Protein AF-A0A1K2IMF0-F1 (afdb_monomer_lite)

pLDDT: mean 84.45, std 15.01, range [40.09, 97.19]

Organism: NCBI:txid1612149

Radius of gyration: 18.89 Å; chains: 1; bounding box: 38×30×59 Å

Sequence (96 aa):
MIRNLRIIILFLPVILGGFIYIIFRPESLIMFRWFKYLSISNEINIIQNLRNIYSFPPWLVYSLPDGLWIFSYTTLSLEIWRYSISRNFIRIFPTF

Structure (mmCIF, N/CA/C/O backbone):
data_AF-A0A1K2IMF0-F1
#
_entry.id   AF-A0A1K2IMF0-F1
#
loop_
_atom_site.group_PDB
_atom_site.id
_atom_site.type_symbol
_atom_site.label_atom_id
_atom_site.label_alt_id
_atom_site.label_comp_id
_atom_site.label_asym_id
_atom_site.label_entity_id
_atom_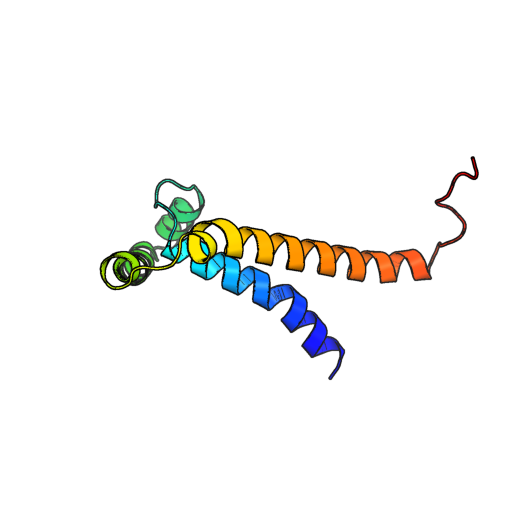site.label_seq_id
_atom_site.pdbx_PDB_ins_code
_atom_site.Cartn_x
_atom_site.Cartn_y
_atom_site.Cartn_z
_atom_site.occupancy
_atom_site.B_iso_or_equiv
_atom_site.auth_seq_id
_atom_site.auth_comp_id
_atom_site.auth_asym_id
_atom_site.auth_atom_id
_atom_site.pdbx_PDB_model_num
ATOM 1 N N . MET A 1 1 ? 25.203 -6.912 -7.761 1.00 63.25 1 MET A N 1
ATOM 2 C CA . MET A 1 1 ? 24.611 -5.626 -7.322 1.00 63.25 1 MET A CA 1
ATOM 3 C C . MET A 1 1 ? 23.250 -5.343 -7.971 1.00 63.25 1 MET A C 1
ATOM 5 O O . MET A 1 1 ? 22.270 -5.236 -7.249 1.00 63.25 1 MET A O 1
ATOM 9 N N . ILE A 1 2 ? 23.146 -5.317 -9.309 1.00 76.94 2 ILE A N 1
ATOM 10 C CA . ILE A 1 2 ? 21.913 -4.948 -10.048 1.00 76.94 2 ILE A CA 1
ATOM 11 C C . ILE A 1 2 ? 20.697 -5.841 -9.723 1.00 76.94 2 ILE A C 1
ATOM 13 O O . ILE A 1 2 ? 19.582 -5.344 -9.606 1.00 76.94 2 ILE A O 1
ATOM 17 N N . ARG A 1 3 ? 20.891 -7.155 -9.532 1.00 76.94 3 ARG A N 1
ATOM 18 C CA . ARG A 1 3 ? 19.803 -8.086 -9.172 1.00 76.94 3 ARG A CA 1
ATOM 19 C C . ARG A 1 3 ? 19.138 -7.734 -7.836 1.00 76.94 3 ARG A C 1
ATOM 21 O O . ARG A 1 3 ? 17.919 -7.756 -7.742 1.00 76.94 3 ARG A O 1
ATOM 28 N N . ASN A 1 4 ? 19.933 -7.386 -6.826 1.00 79.56 4 ASN A N 1
ATOM 29 C CA . ASN A 1 4 ? 19.427 -7.085 -5.486 1.00 79.56 4 ASN A CA 1
ATOM 30 C C . ASN A 1 4 ? 18.631 -5.771 -5.497 1.00 79.56 4 ASN A C 1
ATOM 32 O O . ASN A 1 4 ? 17.574 -5.690 -4.883 1.00 79.56 4 ASN A O 1
ATOM 36 N N . LEU A 1 5 ? 19.091 -4.783 -6.273 1.00 85.25 5 LEU A N 1
ATOM 37 C CA . LEU A 1 5 ? 18.387 -3.515 -6.466 1.00 85.25 5 LEU A CA 1
ATOM 38 C C . LEU A 1 5 ? 16.995 -3.719 -7.093 1.00 85.25 5 LEU A C 1
ATOM 40 O O . LEU A 1 5 ? 16.027 -3.119 -6.641 1.00 85.25 5 LEU A O 1
ATOM 44 N N . ARG A 1 6 ? 16.877 -4.613 -8.087 1.00 84.94 6 ARG A N 1
ATOM 45 C CA . ARG A 1 6 ? 15.587 -4.953 -8.719 1.00 84.94 6 ARG A CA 1
ATOM 46 C C . ARG A 1 6 ? 14.594 -5.528 -7.714 1.00 84.94 6 ARG A C 1
ATOM 48 O O . ARG A 1 6 ? 13.448 -5.105 -7.691 1.00 84.94 6 ARG A O 1
ATOM 55 N N . ILE A 1 7 ? 15.042 -6.454 -6.865 1.00 87.62 7 ILE A N 1
ATOM 56 C CA . ILE A 1 7 ? 14.197 -7.046 -5.818 1.00 87.62 7 ILE A CA 1
ATOM 57 C C . ILE A 1 7 ? 13.695 -5.949 -4.871 1.00 87.62 7 ILE A C 1
ATOM 59 O O . ILE A 1 7 ? 12.505 -5.886 -4.588 1.00 87.62 7 ILE A O 1
ATOM 63 N N . ILE A 1 8 ? 14.568 -5.035 -4.443 1.00 91.19 8 ILE A N 1
ATOM 64 C CA . ILE A 1 8 ? 14.169 -3.924 -3.567 1.00 91.19 8 ILE A CA 1
ATOM 65 C C . ILE A 1 8 ? 13.110 -3.045 -4.246 1.00 91.19 8 ILE A C 1
ATOM 67 O O . ILE A 1 8 ? 12.084 -2.769 -3.637 1.00 91.19 8 ILE A O 1
ATOM 71 N N . ILE A 1 9 ? 13.313 -2.661 -5.510 1.00 90.69 9 ILE A N 1
ATOM 72 C CA . ILE A 1 9 ? 12.360 -1.831 -6.269 1.00 90.69 9 ILE A CA 1
ATOM 73 C C . ILE A 1 9 ? 10.984 -2.504 -6.386 1.00 90.69 9 ILE A C 1
ATOM 75 O O . ILE A 1 9 ? 9.968 -1.817 -6.350 1.00 90.69 9 ILE A O 1
ATOM 79 N N . LEU A 1 10 ? 10.944 -3.833 -6.494 1.00 90.19 10 LEU A N 1
ATOM 80 C CA . LEU A 1 10 ? 9.701 -4.594 -6.615 1.00 90.19 10 LEU A CA 1
ATOM 81 C C . LEU A 1 10 ? 8.968 -4.729 -5.276 1.00 90.19 10 LEU A C 1
ATOM 83 O O . LEU A 1 10 ? 7.761 -4.508 -5.213 1.00 90.19 10 LEU A O 1
ATOM 87 N N . PHE A 1 11 ? 9.674 -5.088 -4.203 1.00 93.19 11 PHE A N 1
ATOM 88 C CA . PHE A 1 11 ? 9.037 -5.442 -2.930 1.00 93.19 11 PHE A CA 1
ATOM 89 C C . PHE A 1 11 ? 8.850 -4.259 -1.979 1.00 93.19 11 PHE A C 1
ATOM 91 O O . PHE A 1 11 ? 7.881 -4.243 -1.219 1.00 93.19 11 PHE A O 1
ATOM 98 N N . LEU A 1 12 ? 9.728 -3.254 -2.023 1.00 95.44 12 LEU A N 1
ATOM 99 C CA . LEU A 1 12 ? 9.646 -2.096 -1.131 1.00 95.44 12 LEU A CA 1
ATOM 100 C C . LEU A 1 12 ? 8.303 -1.347 -1.256 1.00 95.44 12 LEU A C 1
ATOM 102 O O . LEU A 1 12 ? 7.696 -1.089 -0.216 1.00 95.44 12 LEU A O 1
ATOM 106 N N . PRO A 1 13 ? 7.771 -1.053 -2.462 1.00 96.00 13 PRO A N 1
ATOM 107 C CA . PRO A 1 13 ? 6.484 -0.371 -2.596 1.00 96.00 13 PRO A CA 1
ATOM 108 C C . PRO A 1 13 ? 5.319 -1.190 -2.029 1.00 96.00 13 PRO A C 1
ATOM 110 O O . PRO A 1 13 ? 4.429 -0.628 -1.398 1.00 96.00 13 PRO A O 1
ATOM 113 N N . VAL A 1 14 ? 5.340 -2.518 -2.194 1.00 96.06 14 VAL A N 1
ATOM 114 C CA . VAL A 1 14 ? 4.294 -3.409 -1.661 1.00 96.06 14 VAL A CA 1
ATOM 115 C C . VAL A 1 14 ? 4.268 -3.358 -0.144 1.00 96.06 14 VAL A C 1
ATOM 117 O O . VAL A 1 14 ? 3.203 -3.195 0.448 1.00 96.06 14 VAL A O 1
ATOM 120 N N . ILE A 1 15 ? 5.444 -3.463 0.473 1.00 95.81 15 ILE A N 1
ATOM 121 C CA . ILE A 1 15 ? 5.597 -3.443 1.925 1.00 95.81 15 ILE A CA 1
ATOM 122 C C . ILE A 1 15 ? 5.181 -2.078 2.481 1.00 95.81 15 ILE A C 1
ATOM 124 O O . ILE A 1 15 ? 4.399 -2.020 3.426 1.00 95.81 15 ILE A O 1
ATOM 128 N N . LEU A 1 16 ? 5.634 -0.980 1.869 1.00 96.12 16 LEU A N 1
ATOM 129 C CA . LEU A 1 16 ? 5.263 0.374 2.289 1.00 96.12 16 LEU A CA 1
ATOM 130 C C . LEU A 1 16 ? 3.760 0.631 2.142 1.00 96.12 16 LEU A C 1
ATOM 132 O O . LEU A 1 16 ? 3.127 1.090 3.091 1.00 96.12 16 LEU A O 1
ATOM 136 N N . GLY A 1 17 ? 3.174 0.283 0.994 1.00 95.75 17 GLY A N 1
ATOM 137 C CA . GLY A 1 17 ? 1.731 0.384 0.780 1.00 95.75 17 GLY A CA 1
ATOM 138 C C . GLY A 1 17 ? 0.957 -0.460 1.792 1.00 95.75 17 GLY A C 1
ATOM 139 O O . GLY A 1 17 ? -0.010 0.020 2.374 1.00 95.75 17 GLY A O 1
ATOM 140 N N . GLY A 1 18 ? 1.436 -1.673 2.083 1.00 94.06 18 GLY A N 1
ATOM 141 C CA . GLY A 1 18 ? 0.873 -2.559 3.100 1.00 94.06 18 GLY A CA 1
ATOM 142 C C . GLY A 1 18 ? 0.915 -1.968 4.509 1.00 94.06 18 GLY A C 1
ATOM 143 O O . GLY A 1 18 ? -0.096 -2.005 5.204 1.00 94.06 18 GLY A O 1
ATOM 144 N N . PHE A 1 19 ? 2.034 -1.369 4.924 1.00 93.38 19 PHE A N 1
ATOM 145 C CA . PHE A 1 19 ? 2.134 -0.710 6.229 1.00 93.38 19 PHE A CA 1
ATOM 146 C C . PHE A 1 19 ? 1.176 0.471 6.353 1.00 93.38 19 PHE A C 1
ATOM 148 O O . PHE A 1 19 ? 0.433 0.542 7.331 1.00 93.38 19 PHE A O 1
ATOM 155 N N . ILE A 1 20 ? 1.138 1.359 5.353 1.00 93.56 20 ILE A N 1
ATOM 156 C CA . ILE A 1 20 ? 0.186 2.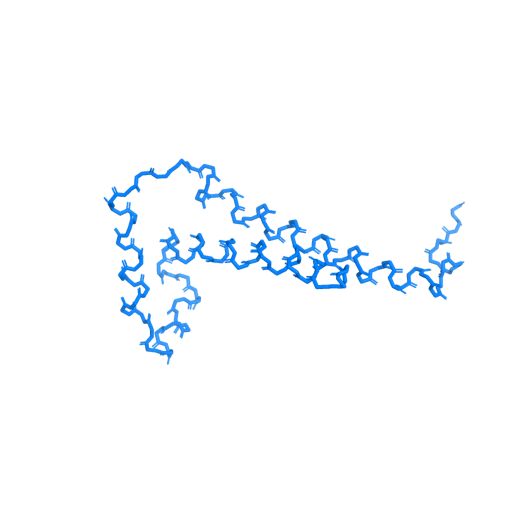479 5.330 1.00 93.56 20 ILE A CA 1
ATOM 157 C C . ILE A 1 20 ? -1.243 1.927 5.417 1.00 93.56 20 ILE A C 1
ATOM 159 O O . ILE A 1 20 ? -2.052 2.395 6.216 1.00 93.56 20 ILE A O 1
ATOM 163 N N . TYR A 1 21 ? -1.544 0.871 4.664 1.00 92.38 21 TYR A N 1
ATOM 164 C CA . TYR A 1 21 ? -2.860 0.250 4.675 1.00 92.38 21 TYR A CA 1
ATOM 165 C C . TYR A 1 21 ? -3.227 -0.321 6.054 1.00 92.38 21 TYR A C 1
ATOM 167 O O . TYR A 1 21 ? -4.312 -0.035 6.550 1.00 92.38 21 TYR A O 1
ATOM 175 N N . ILE A 1 22 ? -2.323 -1.052 6.716 1.00 92.50 22 ILE A N 1
ATOM 176 C CA . ILE A 1 22 ? -2.543 -1.606 8.065 1.00 92.50 22 ILE A CA 1
ATOM 177 C C . ILE A 1 22 ? -2.763 -0.494 9.098 1.00 92.50 22 ILE A C 1
ATOM 179 O O . ILE A 1 22 ? -3.655 -0.618 9.936 1.00 92.50 22 ILE A O 1
ATOM 183 N N . ILE A 1 23 ? -1.984 0.590 9.039 1.00 92.06 23 ILE A N 1
ATOM 184 C CA . ILE A 1 23 ? -2.090 1.716 9.979 1.00 92.06 23 ILE A CA 1
ATOM 185 C C . ILE A 1 23 ? -3.427 2.443 9.803 1.00 92.06 23 ILE A C 1
ATOM 187 O O . ILE A 1 23 ? -4.110 2.749 10.783 1.00 92.06 23 ILE A O 1
ATOM 191 N N . PHE A 1 24 ? -3.824 2.739 8.563 1.00 91.81 24 PHE A N 1
ATOM 192 C CA . PHE A 1 24 ? -4.921 3.674 8.316 1.00 91.81 24 PHE A CA 1
ATOM 193 C C . PHE A 1 24 ? -6.285 3.039 8.050 1.00 91.81 24 PHE A C 1
ATOM 195 O O . PHE A 1 24 ? -7.300 3.724 8.187 1.00 91.81 24 PHE A O 1
ATOM 202 N N . ARG A 1 25 ? -6.354 1.755 7.683 1.00 88.94 25 ARG A N 1
ATOM 203 C CA . ARG A 1 25 ? -7.630 1.123 7.323 1.00 88.94 25 ARG A CA 1
ATOM 204 C C . ARG A 1 25 ? -8.425 0.605 8.524 1.00 88.94 25 ARG A C 1
ATOM 206 O O . ARG A 1 25 ? -7.845 0.248 9.550 1.00 88.94 25 ARG A O 1
ATOM 213 N N . PRO A 1 26 ? -9.765 0.553 8.391 1.00 85.50 26 PRO A N 1
ATOM 214 C CA . PRO A 1 26 ? -10.630 0.010 9.426 1.00 85.50 26 PRO A CA 1
ATOM 215 C C . PRO A 1 26 ? -10.435 -1.502 9.588 1.00 85.50 26 PRO A C 1
ATOM 217 O O . PRO A 1 26 ? -10.232 -2.229 8.613 1.00 85.50 26 PRO A O 1
ATOM 220 N N . GLU A 1 27 ? -10.599 -1.981 10.821 1.00 83.62 27 GLU A N 1
ATOM 221 C CA . GLU A 1 27 ? -10.475 -3.399 11.196 1.00 83.62 27 GLU A CA 1
ATOM 222 C C . GLU A 1 27 ? -11.588 -4.304 10.630 1.00 83.62 27 GLU A C 1
ATOM 224 O O . GLU A 1 27 ? -11.558 -5.522 10.792 1.00 83.62 27 GLU A O 1
ATOM 229 N N . SER A 1 28 ? -12.578 -3.739 9.930 1.00 85.62 28 SER A N 1
ATOM 230 C CA . SER A 1 28 ? -13.657 -4.499 9.285 1.00 85.62 28 SER A CA 1
ATOM 231 C C . SER A 1 28 ? -13.192 -5.330 8.083 1.00 85.62 28 SER A C 1
ATOM 233 O O . SER A 1 28 ? -13.924 -6.208 7.619 1.00 85.62 28 SER A O 1
ATOM 235 N N . LEU A 1 29 ? -11.983 -5.080 7.570 1.00 87.75 29 LEU A N 1
ATOM 236 C CA . LEU A 1 29 ? -11.422 -5.80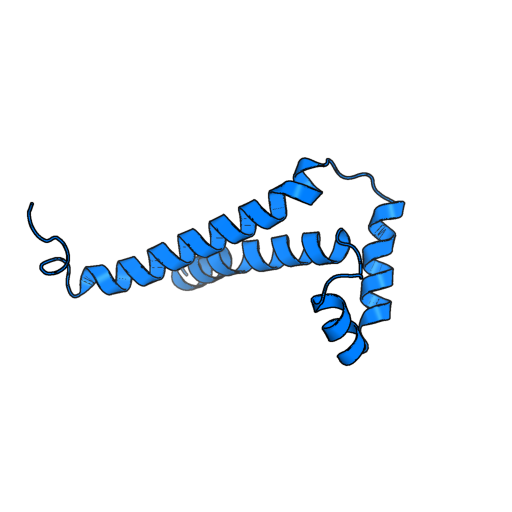2 6.431 1.00 87.75 29 LEU A CA 1
ATOM 237 C C . LEU A 1 29 ? -11.003 -7.232 6.799 1.00 87.75 29 LEU A C 1
ATOM 239 O O . LEU A 1 29 ? -10.519 -7.511 7.894 1.00 87.75 29 LEU A O 1
ATOM 243 N N . ILE A 1 30 ? -11.114 -8.146 5.829 1.00 87.88 30 ILE A N 1
ATOM 244 C CA . ILE A 1 30 ? -10.833 -9.583 6.004 1.00 87.88 30 ILE A CA 1
ATOM 245 C C . ILE A 1 30 ? -9.421 -9.840 6.552 1.00 87.88 30 ILE A C 1
ATOM 247 O O . ILE A 1 30 ? -9.254 -10.720 7.393 1.00 87.88 30 ILE A O 1
ATOM 251 N N . MET A 1 31 ? -8.422 -9.053 6.144 1.00 87.75 31 MET A N 1
ATOM 252 C CA . MET A 1 31 ? -7.038 -9.202 6.612 1.00 87.75 31 MET A CA 1
ATOM 253 C C . MET A 1 31 ? -6.889 -9.087 8.138 1.00 87.75 31 MET A C 1
ATOM 255 O O . MET A 1 31 ? -6.066 -9.785 8.723 1.00 87.75 31 MET A O 1
ATOM 259 N N . PHE A 1 32 ? -7.730 -8.295 8.813 1.00 89.38 32 PHE A N 1
ATOM 260 C CA . PHE A 1 32 ? -7.690 -8.188 10.274 1.00 89.38 32 PHE A CA 1
ATOM 261 C C . PHE A 1 32 ? -8.183 -9.455 10.970 1.00 89.38 32 PHE A C 1
ATOM 263 O O . PHE A 1 32 ? -7.746 -9.762 12.078 1.00 89.38 32 PHE A O 1
ATOM 270 N N . ARG A 1 33 ? -9.003 -10.273 10.294 1.00 90.19 33 ARG A N 1
ATOM 271 C CA . ARG A 1 33 ? -9.326 -11.619 10.785 1.00 90.19 33 ARG A CA 1
ATOM 272 C C . ARG A 1 33 ? -8.086 -12.504 10.800 1.00 90.19 33 ARG A C 1
ATOM 274 O O . ARG A 1 33 ? -7.918 -13.268 11.741 1.00 90.19 33 ARG A O 1
ATOM 281 N N . TRP A 1 34 ? -7.208 -12.391 9.803 1.00 92.50 34 TRP A N 1
ATOM 282 C CA . TRP A 1 34 ? -5.945 -13.135 9.789 1.00 92.50 34 TRP A CA 1
ATOM 283 C C . TRP A 1 34 ? -5.038 -12.699 10.934 1.00 92.50 34 TRP A C 1
ATOM 285 O O . TRP A 1 34 ? -4.499 -13.549 11.630 1.00 92.50 34 TRP A O 1
ATOM 295 N N . PHE A 1 35 ? -4.943 -11.397 11.205 1.00 91.50 35 PHE A N 1
ATOM 296 C CA . PHE A 1 35 ? -4.182 -10.905 12.355 1.00 91.50 35 PHE A CA 1
ATOM 297 C C . PHE A 1 35 ? -4.733 -11.396 13.692 1.00 91.50 35 PHE A C 1
ATOM 299 O O . PHE A 1 35 ? -3.958 -11.751 14.577 1.00 91.50 35 PHE A O 1
ATOM 306 N N . LYS A 1 36 ? -6.060 -11.497 13.812 1.00 90.94 36 LYS A N 1
ATOM 307 C CA . LYS A 1 36 ? -6.706 -12.126 14.966 1.00 90.94 36 LYS A CA 1
ATOM 308 C C . LYS A 1 36 ? -6.345 -13.610 15.088 1.00 90.94 36 LYS A C 1
ATOM 310 O O . LYS A 1 36 ? -6.048 -14.055 16.188 1.00 90.94 36 LYS A O 1
ATOM 315 N N . TYR A 1 37 ? -6.335 -14.365 13.986 1.00 94.00 37 TYR A N 1
ATOM 316 C CA . TYR A 1 37 ? -5.908 -15.773 13.992 1.00 94.00 37 TYR A CA 1
ATOM 317 C C . TYR A 1 37 ? -4.431 -15.952 14.347 1.00 94.00 37 TYR A C 1
ATOM 319 O O . TYR A 1 37 ? -4.070 -16.945 14.968 1.00 94.00 37 TYR A O 1
ATOM 327 N N . LEU A 1 38 ? -3.588 -14.993 13.966 1.00 94.50 38 LEU A N 1
ATOM 328 C CA . LEU A 1 38 ? -2.168 -14.975 14.309 1.00 94.50 38 LEU A CA 1
ATOM 329 C C . LEU A 1 38 ? -1.903 -14.446 15.727 1.00 94.50 38 LEU A C 1
ATOM 331 O O . LEU A 1 38 ? -0.753 -14.444 16.150 1.00 94.50 38 LEU A O 1
ATOM 335 N N . SER A 1 39 ? -2.938 -14.014 16.458 1.00 94.00 39 SER A N 1
ATOM 336 C CA . SER A 1 39 ? -2.838 -13.382 17.781 1.00 94.00 39 SER A CA 1
ATOM 337 C C . SER A 1 39 ? -2.000 -12.093 17.808 1.00 94.00 39 SER A C 1
ATOM 339 O O . SER A 1 39 ? -1.453 -11.756 18.849 1.00 94.00 39 SER A O 1
ATOM 341 N N . ILE A 1 40 ? -1.931 -11.358 16.687 1.00 93.88 40 ILE A N 1
ATOM 342 C CA . ILE A 1 40 ? -1.160 -10.099 16.537 1.00 93.88 40 ILE A CA 1
ATOM 343 C C . ILE A 1 40 ? -2.096 -8.865 16.540 1.00 93.88 40 ILE A C 1
ATOM 345 O O . ILE A 1 40 ? -1.750 -7.756 16.135 1.00 93.88 40 ILE A O 1
ATOM 349 N N . SER A 1 41 ? -3.359 -9.031 16.943 1.00 91.69 41 SER A N 1
ATOM 350 C CA . SER A 1 41 ? -4.335 -7.933 16.920 1.00 91.69 41 SER A CA 1
ATOM 351 C C . SER A 1 41 ? -3.960 -6.784 17.860 1.00 91.69 41 SER A C 1
ATOM 353 O O . SER A 1 41 ? -4.223 -5.628 17.542 1.00 91.69 41 SER A O 1
ATOM 355 N N . ASN A 1 42 ? -3.322 -7.072 18.997 1.00 92.12 42 ASN A N 1
ATOM 356 C CA . ASN A 1 42 ? -2.990 -6.045 19.987 1.00 92.12 42 ASN A CA 1
ATOM 357 C C . ASN A 1 42 ? -1.889 -5.108 19.481 1.00 92.12 42 ASN A C 1
ATOM 359 O O . ASN A 1 42 ? -1.992 -3.891 19.617 1.00 92.12 42 ASN A O 1
ATOM 363 N N . GLU A 1 43 ? -0.860 -5.667 18.860 1.00 92.81 43 GLU A N 1
ATOM 364 C CA . GLU A 1 43 ? 0.257 -4.958 18.247 1.00 92.81 43 GLU A CA 1
ATOM 365 C C . GLU A 1 43 ? -0.241 -4.039 17.135 1.00 92.81 43 GLU A C 1
ATOM 367 O O . GLU A 1 43 ? 0.186 -2.891 17.016 1.00 92.81 43 GLU A O 1
ATOM 372 N N . ILE A 1 44 ? -1.203 -4.520 16.352 1.00 92.25 44 ILE A N 1
ATOM 373 C CA . ILE A 1 44 ? -1.809 -3.734 15.283 1.00 92.25 44 ILE A CA 1
ATOM 374 C C . ILE A 1 44 ? -2.649 -2.596 15.850 1.00 92.25 44 ILE A C 1
ATOM 376 O O . ILE A 1 44 ? -2.530 -1.475 15.363 1.00 92.25 44 ILE A O 1
ATOM 380 N N . ASN A 1 45 ? -3.410 -2.827 16.919 1.00 91.12 45 ASN A N 1
ATOM 381 C CA . ASN A 1 45 ? -4.168 -1.767 17.586 1.00 91.12 45 ASN A CA 1
ATOM 382 C C . ASN A 1 45 ? -3.243 -0.675 18.145 1.00 91.12 45 ASN A C 1
ATOM 384 O O . ASN A 1 45 ? -3.543 0.513 18.021 1.00 91.12 45 ASN A O 1
ATOM 388 N N . ILE A 1 46 ? -2.079 -1.053 18.688 1.00 91.19 46 ILE A N 1
ATOM 389 C CA . ILE A 1 46 ? -1.050 -0.099 19.133 1.00 91.19 46 ILE A CA 1
ATOM 390 C C . ILE A 1 46 ? -0.562 0.758 17.959 1.00 91.19 46 ILE A C 1
ATOM 392 O O . ILE A 1 46 ? -0.487 1.980 18.077 1.00 91.19 46 ILE A O 1
ATOM 396 N N . ILE A 1 47 ? -0.275 0.141 16.812 1.00 90.38 47 ILE A N 1
ATOM 397 C CA . ILE A 1 47 ? 0.167 0.850 15.605 1.00 90.38 47 ILE A CA 1
ATOM 398 C C . ILE A 1 47 ? -0.943 1.769 15.066 1.00 90.38 47 ILE A C 1
ATOM 400 O O . ILE A 1 47 ? -0.677 2.897 14.653 1.00 90.38 47 ILE A O 1
ATOM 404 N N . GLN A 1 48 ? -2.200 1.332 15.104 1.00 90.56 48 GLN A N 1
ATOM 405 C CA . GLN A 1 48 ? -3.340 2.121 14.641 1.00 90.56 48 GLN A CA 1
ATOM 406 C C . GLN A 1 48 ? -3.672 3.316 15.542 1.00 90.56 48 GLN A C 1
ATOM 408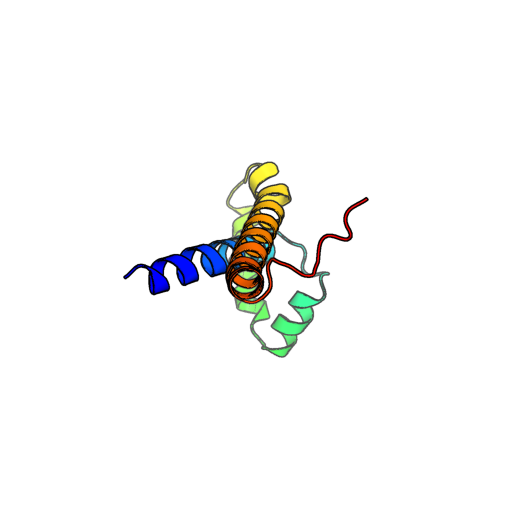 O O . GLN A 1 48 ? -4.235 4.299 15.056 1.00 90.56 48 GLN A O 1
ATOM 413 N N . ASN A 1 49 ? -3.275 3.296 16.818 1.00 89.56 49 ASN A N 1
ATOM 414 C CA . ASN A 1 49 ? -3.407 4.460 17.699 1.00 89.56 49 ASN A CA 1
ATOM 415 C C . ASN A 1 49 ? -2.594 5.671 17.210 1.00 89.56 49 ASN A C 1
ATOM 417 O O . ASN A 1 49 ? -2.943 6.803 17.545 1.00 89.56 49 ASN A O 1
ATOM 421 N N . LEU A 1 50 ? -1.582 5.474 16.351 1.00 83.38 50 LEU A N 1
ATOM 422 C CA . LEU A 1 50 ? -0.851 6.570 15.701 1.00 83.38 50 LEU A CA 1
ATOM 423 C C . LEU A 1 50 ? -1.769 7.490 14.881 1.00 83.38 50 LEU A C 1
ATOM 425 O O . LEU A 1 50 ? -1.479 8.681 14.767 1.00 83.38 50 LEU A O 1
ATOM 429 N N . ARG A 1 51 ? -2.901 6.976 14.371 1.00 84.69 51 ARG A N 1
ATOM 430 C CA . ARG A 1 51 ? -3.918 7.778 13.668 1.00 84.69 51 ARG A CA 1
ATOM 431 C C . ARG A 1 51 ? -4.480 8.910 14.523 1.00 84.69 51 ARG A C 1
ATOM 433 O O . ARG A 1 51 ? -4.832 9.954 13.990 1.00 84.69 51 ARG A O 1
ATOM 440 N N . ASN A 1 52 ? -4.580 8.693 15.833 1.00 83.12 52 ASN A N 1
ATOM 441 C CA . ASN A 1 52 ? -5.148 9.673 16.758 1.00 83.12 52 ASN A CA 1
ATOM 442 C C . ASN A 1 52 ? -4.124 10.746 17.151 1.00 83.12 52 ASN A C 1
ATOM 444 O O . ASN A 1 52 ? -4.504 11.814 17.617 1.00 83.12 52 ASN A O 1
ATOM 448 N N . ILE A 1 53 ? -2.832 10.452 16.978 1.00 85.50 53 ILE A N 1
ATOM 449 C CA . ILE A 1 53 ? -1.723 11.328 17.373 1.00 85.50 53 ILE A CA 1
ATOM 450 C C . ILE A 1 53 ? -1.324 12.248 16.214 1.00 85.50 53 ILE A C 1
ATOM 452 O O . ILE A 1 53 ? -0.975 13.406 16.436 1.00 85.50 53 ILE A O 1
ATOM 456 N N . TYR A 1 54 ? -1.392 11.754 14.976 1.00 84.56 54 TYR A N 1
ATOM 457 C CA . TYR A 1 54 ? -0.915 12.470 13.797 1.00 84.56 54 TYR A CA 1
ATOM 458 C C . TYR A 1 54 ? -1.998 12.586 12.724 1.00 84.56 54 TYR A C 1
ATOM 460 O O . TYR A 1 54 ? -2.591 11.594 12.303 1.00 84.56 54 TYR A O 1
ATOM 468 N N . SER A 1 55 ? -2.200 13.808 12.224 1.00 87.44 55 SER A N 1
ATOM 469 C CA . SER A 1 55 ? -3.020 14.057 11.039 1.00 87.44 55 SER A CA 1
ATOM 470 C C . SER A 1 55 ? -2.174 13.873 9.782 1.00 87.44 55 SER A C 1
ATOM 472 O O . SER A 1 55 ? -1.163 14.553 9.599 1.00 87.44 55 SER A O 1
ATOM 474 N N . PHE A 1 56 ? -2.585 12.950 8.916 1.00 89.12 56 PHE A N 1
ATOM 475 C CA . PHE A 1 56 ? -1.930 12.694 7.637 1.00 89.12 56 PHE A CA 1
ATOM 476 C C . PHE A 1 56 ? -2.767 13.255 6.488 1.00 89.12 56 PHE A C 1
ATOM 478 O O . PHE A 1 56 ? -3.999 13.224 6.545 1.00 89.12 56 PHE A O 1
ATOM 485 N N . PRO A 1 57 ? -2.127 13.747 5.414 1.00 92.50 57 PRO A N 1
ATOM 486 C CA . PRO A 1 57 ? -2.864 14.284 4.287 1.00 92.50 57 PRO A CA 1
ATOM 487 C C . PRO A 1 57 ? -3.668 13.171 3.585 1.00 92.50 57 PRO A C 1
ATOM 489 O O . PRO A 1 57 ? -3.157 12.056 3.427 1.00 92.50 57 PRO A O 1
ATOM 492 N N . PRO A 1 58 ? -4.894 13.456 3.099 1.00 92.06 58 PRO A N 1
ATOM 493 C CA . PRO A 1 58 ? -5.771 12.434 2.525 1.00 92.06 58 PRO A CA 1
ATOM 494 C C . PRO A 1 58 ? -5.141 11.646 1.372 1.00 92.06 58 PRO A C 1
ATOM 496 O O . PRO A 1 58 ? -5.353 10.443 1.267 1.00 92.06 58 PRO A O 1
ATOM 499 N N . TRP A 1 59 ? -4.323 12.289 0.534 1.00 94.94 59 TRP A N 1
ATOM 500 C CA . TRP A 1 59 ? -3.660 11.619 -0.589 1.00 94.94 59 TRP A CA 1
ATOM 501 C C . TRP A 1 59 ? -2.681 10.527 -0.126 1.00 94.94 59 TRP A C 1
ATOM 503 O O . TRP A 1 59 ? -2.572 9.483 -0.766 1.00 94.94 59 TRP A O 1
ATOM 513 N N . LEU A 1 60 ? -1.998 10.730 1.005 1.00 93.69 60 LEU A N 1
ATOM 514 C CA . LEU A 1 60 ? -1.040 9.763 1.543 1.00 93.69 60 LEU A CA 1
ATOM 515 C C . LEU A 1 60 ? -1.762 8.539 2.101 1.00 93.69 60 LEU A C 1
ATOM 517 O O . LEU A 1 60 ? -1.282 7.420 1.966 1.00 93.69 60 LEU A O 1
ATOM 521 N N . VAL A 1 61 ? -2.931 8.743 2.701 1.00 93.00 61 VAL A N 1
ATOM 522 C CA . VAL A 1 61 ? -3.716 7.661 3.299 1.00 93.00 61 VAL A CA 1
ATOM 523 C C . VAL A 1 61 ? -4.510 6.890 2.245 1.00 93.00 61 VAL A C 1
ATOM 525 O O . VAL A 1 61 ? -4.549 5.661 2.275 1.00 93.00 61 VAL A O 1
ATOM 528 N N . TYR A 1 62 ? -5.148 7.604 1.317 1.00 92.38 62 TYR A N 1
ATOM 529 C CA . TYR A 1 62 ? -6.138 7.022 0.413 1.00 92.38 62 TYR A CA 1
ATOM 530 C C . TYR A 1 62 ? -5.634 6.767 -1.006 1.00 92.38 62 TYR A C 1
ATOM 532 O O . TYR A 1 62 ? -6.249 5.962 -1.690 1.00 92.38 62 TYR A O 1
ATOM 540 N N . SER A 1 63 ? -4.557 7.416 -1.464 1.00 96.06 63 SER A N 1
ATOM 541 C CA . SER A 1 63 ? -4.066 7.267 -2.848 1.00 96.06 63 SER A CA 1
ATOM 542 C C . SER A 1 63 ? -2.684 6.624 -2.940 1.00 96.06 63 SER A C 1
ATOM 544 O O . SER A 1 63 ? -2.416 5.864 -3.869 1.00 96.06 63 SER A O 1
ATOM 546 N N . LEU A 1 64 ? -1.795 6.907 -1.985 1.00 96.19 64 LEU A N 1
ATOM 547 C CA . LEU A 1 64 ? -0.418 6.414 -2.022 1.00 96.19 64 LEU A CA 1
ATOM 548 C C . LEU A 1 64 ? -0.307 4.876 -1.973 1.00 96.19 64 LEU A C 1
ATOM 550 O O . LEU A 1 64 ? 0.462 4.350 -2.777 1.00 96.19 64 LEU A O 1
ATOM 554 N N . PRO A 1 65 ? -1.044 4.133 -1.116 1.00 95.69 65 PRO A N 1
ATOM 555 C CA . PRO A 1 65 ? -0.960 2.669 -1.093 1.00 95.69 65 PRO A CA 1
ATOM 556 C C . PRO A 1 65 ? -1.290 2.047 -2.450 1.00 95.69 65 PRO A C 1
ATOM 558 O O . PRO A 1 65 ? -0.517 1.237 -2.959 1.00 95.69 65 PRO A O 1
ATOM 561 N N . ASP A 1 66 ? -2.384 2.497 -3.070 1.00 94.81 66 ASP A N 1
ATOM 562 C CA . ASP A 1 66 ? -2.840 1.996 -4.367 1.00 94.81 66 ASP A CA 1
ATOM 563 C C . ASP A 1 66 ? -1.817 2.311 -5.469 1.00 94.81 66 ASP A C 1
ATOM 565 O O . ASP A 1 66 ? -1.473 1.443 -6.274 1.00 94.81 66 ASP A O 1
ATOM 569 N N . GLY A 1 67 ? -1.252 3.524 -5.464 1.00 96.56 67 GLY A N 1
ATOM 570 C CA . GLY A 1 67 ? -0.187 3.914 -6.388 1.00 96.56 67 GLY A CA 1
ATOM 571 C C . GLY A 1 67 ? 1.074 3.055 -6.248 1.00 96.56 67 GLY A C 1
ATOM 572 O O . GLY A 1 67 ? 1.634 2.613 -7.252 1.00 96.56 67 GLY A O 1
ATOM 573 N N . LEU A 1 68 ? 1.499 2.763 -5.014 1.00 97.19 68 LEU A N 1
ATOM 574 C CA . LEU A 1 68 ? 2.658 1.907 -4.739 1.00 97.19 68 LEU A CA 1
ATOM 575 C C . LEU A 1 68 ? 2.431 0.465 -5.211 1.00 97.19 68 LEU A C 1
ATOM 577 O O . LEU A 1 68 ? 3.341 -0.155 -5.769 1.00 97.19 68 LEU A O 1
ATOM 581 N N . TRP A 1 69 ? 1.224 -0.067 -5.026 1.00 96.62 69 TRP A N 1
ATOM 582 C CA . TRP A 1 69 ? 0.870 -1.407 -5.488 1.00 96.62 69 TRP A CA 1
ATOM 583 C C . TRP A 1 69 ? 0.807 -1.499 -7.007 1.00 96.62 69 TRP A C 1
ATOM 585 O O . TRP A 1 69 ? 1.389 -2.424 -7.571 1.00 96.62 69 TRP A O 1
ATOM 595 N N . ILE A 1 70 ? 0.181 -0.529 -7.681 1.00 96.69 70 ILE A N 1
ATOM 596 C CA . ILE A 1 70 ? 0.154 -0.470 -9.149 1.00 96.69 70 ILE A CA 1
ATOM 597 C C . ILE A 1 70 ? 1.577 -0.352 -9.695 1.00 96.69 70 ILE A C 1
ATOM 599 O O . ILE A 1 70 ? 1.936 -1.069 -10.629 1.00 96.69 70 ILE A O 1
ATOM 603 N N . PHE A 1 71 ? 2.416 0.498 -9.104 1.00 95.75 71 PHE A N 1
ATOM 604 C CA . PHE A 1 71 ? 3.816 0.626 -9.500 1.00 95.75 71 PHE A CA 1
ATOM 605 C C . PHE A 1 71 ? 4.584 -0.700 -9.359 1.00 95.75 71 PHE A C 1
ATOM 607 O O . PHE A 1 71 ? 5.244 -1.138 -10.301 1.00 95.75 71 PHE A O 1
ATOM 614 N N . SER A 1 72 ? 4.470 -1.388 -8.219 1.00 94.88 72 SER A N 1
ATOM 615 C CA . SER A 1 72 ? 5.114 -2.696 -8.033 1.00 94.88 72 SER A CA 1
ATOM 616 C C . SER A 1 72 ? 4.586 -3.746 -9.015 1.00 94.88 72 SER A C 1
ATOM 618 O O . SER A 1 72 ? 5.361 -4.448 -9.662 1.00 94.88 72 SER A O 1
ATOM 620 N N . TYR A 1 73 ? 3.267 -3.820 -9.193 1.00 94.25 73 TYR A N 1
ATOM 621 C CA . TYR A 1 73 ? 2.645 -4.779 -10.099 1.00 94.25 73 TYR A CA 1
ATOM 622 C C . TYR A 1 73 ? 3.063 -4.554 -11.557 1.00 94.25 73 TYR A C 1
ATOM 624 O O . TYR A 1 73 ? 3.425 -5.499 -12.262 1.00 94.25 73 TYR A O 1
ATOM 632 N N . THR A 1 74 ? 3.038 -3.303 -12.017 1.00 93.19 74 THR A N 1
ATOM 633 C CA . THR A 1 74 ? 3.419 -2.943 -13.390 1.00 93.19 74 THR A CA 1
ATOM 634 C C . THR A 1 74 ? 4.898 -3.210 -13.643 1.00 93.19 74 THR A C 1
ATOM 636 O O . THR A 1 74 ? 5.239 -3.836 -14.645 1.00 93.19 74 THR A O 1
ATOM 639 N N . THR A 1 75 ? 5.780 -2.822 -12.720 1.00 90.44 75 THR A N 1
ATOM 640 C CA . THR A 1 75 ? 7.218 -3.106 -12.834 1.00 90.44 75 THR A CA 1
ATOM 641 C C . THR A 1 75 ? 7.509 -4.606 -12.818 1.00 90.44 75 THR A C 1
ATOM 643 O O . THR A 1 75 ? 8.277 -5.079 -13.654 1.00 90.44 75 THR A O 1
ATOM 646 N N . LEU A 1 76 ? 6.846 -5.381 -11.955 1.00 90.38 76 LEU A N 1
ATOM 647 C CA . LEU A 1 76 ? 6.958 -6.841 -11.938 1.00 90.38 76 LEU A CA 1
ATOM 648 C C . LEU A 1 76 ? 6.502 -7.455 -13.265 1.00 90.38 76 LEU A C 1
ATOM 650 O O . LEU A 1 76 ? 7.194 -8.303 -13.829 1.00 90.38 76 LEU A O 1
ATOM 654 N N . SER A 1 77 ? 5.361 -6.999 -13.782 1.00 89.69 77 SER A N 1
ATOM 655 C CA . SER A 1 77 ? 4.812 -7.459 -15.058 1.00 89.69 77 SER A CA 1
ATOM 656 C C . SER A 1 77 ? 5.795 -7.201 -16.200 1.00 89.69 77 SER A C 1
ATOM 658 O O . SER A 1 77 ? 6.097 -8.115 -16.963 1.00 89.69 77 SER A O 1
ATOM 660 N N . LEU A 1 78 ? 6.379 -6.000 -16.271 1.00 87.69 78 LEU A N 1
ATOM 661 C CA . LEU A 1 78 ? 7.395 -5.655 -17.269 1.00 87.69 78 LEU A CA 1
ATOM 662 C C . LEU A 1 78 ? 8.659 -6.516 -17.146 1.00 87.69 78 LEU A C 1
ATOM 664 O O . LEU A 1 78 ? 9.221 -6.930 -18.159 1.00 87.69 78 LEU A O 1
ATOM 668 N N . GLU A 1 79 ? 9.110 -6.823 -15.928 1.00 85.44 79 GLU A N 1
ATOM 669 C CA . GLU A 1 79 ? 10.279 -7.681 -15.703 1.00 85.44 79 GLU A CA 1
ATOM 670 C C . GLU A 1 79 ? 10.029 -9.130 -16.149 1.00 85.44 79 GLU A C 1
ATOM 672 O O . GLU A 1 79 ? 10.884 -9.718 -16.820 1.00 85.44 79 GLU A O 1
ATOM 677 N N . ILE A 1 80 ? 8.852 -9.684 -15.834 1.00 84.19 80 ILE A N 1
ATOM 678 C CA . ILE A 1 80 ? 8.424 -11.014 -16.296 1.00 84.19 80 ILE A CA 1
ATOM 679 C C . ILE A 1 80 ? 8.337 -11.029 -17.825 1.00 84.19 80 ILE A C 1
ATOM 681 O O . ILE A 1 80 ? 8.847 -11.939 -18.483 1.00 84.19 80 ILE A O 1
ATOM 685 N N . TRP A 1 81 ? 7.731 -9.996 -18.410 1.00 84.25 81 TRP A N 1
ATOM 686 C CA . TRP A 1 81 ? 7.525 -9.912 -19.850 1.00 84.25 81 TRP A CA 1
ATOM 687 C C . TRP A 1 81 ? 8.828 -9.712 -20.610 1.00 84.25 81 TRP A C 1
ATOM 689 O O . TRP A 1 81 ? 9.010 -10.372 -21.628 1.00 84.25 81 TRP A O 1
ATOM 699 N N . ARG A 1 82 ? 9.783 -8.918 -20.104 1.00 72.94 82 ARG A N 1
ATOM 700 C CA . ARG A 1 82 ? 11.126 -8.795 -20.702 1.00 72.94 82 ARG A CA 1
ATOM 701 C C . ARG A 1 82 ? 11.799 -10.161 -20.855 1.00 72.94 82 ARG A C 1
ATOM 703 O O . ARG A 1 82 ? 12.478 -10.403 -21.851 1.00 72.94 82 ARG A O 1
ATOM 710 N N . TYR A 1 83 ? 11.595 -11.063 -19.895 1.00 60.03 83 TYR A N 1
ATOM 711 C CA . TYR A 1 83 ? 12.127 -12.423 -19.961 1.00 60.03 83 TYR A CA 1
ATOM 712 C C . TYR A 1 83 ? 11.414 -13.299 -21.008 1.00 60.03 83 TYR A C 1
ATOM 714 O O . TYR A 1 83 ? 12.057 -14.120 -21.660 1.00 60.03 83 TYR A O 1
ATOM 722 N N . SER A 1 84 ? 10.106 -13.103 -21.203 1.00 56.81 84 SER A N 1
ATOM 723 C CA . SER A 1 84 ? 9.292 -13.826 -22.197 1.00 56.81 84 SER A CA 1
ATOM 724 C C . SER A 1 84 ? 9.566 -13.361 -23.637 1.00 56.81 84 SER A C 1
ATOM 726 O O . SER A 1 84 ? 9.810 -14.162 -24.541 1.00 56.81 84 SER A O 1
ATOM 728 N N . ILE A 1 85 ? 9.623 -12.045 -23.838 1.00 56.53 85 ILE A N 1
ATOM 729 C CA . ILE A 1 85 ? 9.863 -11.369 -25.121 1.00 56.53 85 ILE A CA 1
ATOM 730 C C . ILE A 1 85 ? 11.228 -11.711 -25.718 1.00 56.53 85 ILE A C 1
ATOM 732 O O . ILE A 1 85 ? 11.341 -11.907 -26.926 1.00 56.53 85 ILE A O 1
ATOM 736 N N . SER A 1 86 ? 12.240 -11.898 -24.869 1.00 54.06 86 SER A N 1
ATOM 737 C CA . SER A 1 86 ? 13.572 -12.353 -25.277 1.00 54.06 86 SER A CA 1
ATOM 738 C C . SER A 1 86 ? 13.579 -13.739 -25.940 1.00 54.06 86 SER A C 1
ATOM 740 O O . SER A 1 86 ? 14.573 -14.066 -26.585 1.00 54.06 86 SER A O 1
ATOM 742 N N . ARG A 1 87 ? 12.535 -14.568 -25.777 1.00 53.41 87 ARG A N 1
ATOM 743 C CA . ARG A 1 87 ? 12.501 -15.934 -26.327 1.00 53.41 87 ARG A CA 1
ATOM 744 C C . ARG A 1 87 ? 11.583 -16.121 -27.536 1.00 53.41 87 ARG A C 1
ATOM 746 O O . ARG A 1 87 ? 11.789 -17.091 -28.247 1.00 53.41 87 ARG A O 1
ATOM 753 N N . ASN A 1 88 ? 10.595 -15.252 -27.783 1.00 55.06 88 ASN A N 1
ATOM 754 C CA . ASN A 1 88 ? 9.557 -15.498 -28.804 1.00 55.06 88 ASN A CA 1
ATOM 755 C C . ASN A 1 88 ? 8.942 -14.221 -29.420 1.00 55.06 88 ASN A C 1
ATOM 757 O O . ASN A 1 88 ? 7.738 -14.158 -29.669 1.00 55.06 88 ASN A O 1
ATOM 761 N N . PHE A 1 89 ? 9.743 -13.193 -29.712 1.00 49.75 89 PHE A N 1
ATOM 762 C CA . PHE A 1 89 ? 9.222 -11.924 -30.248 1.00 49.75 89 PHE A CA 1
ATOM 763 C C . PHE A 1 89 ? 8.520 -12.021 -31.624 1.00 49.75 89 PHE A C 1
ATOM 765 O O . PHE A 1 89 ? 7.848 -11.083 -32.030 1.00 49.75 89 PHE A O 1
ATOM 772 N N . ILE A 1 90 ? 8.628 -13.146 -32.341 1.00 54.59 90 ILE A N 1
ATOM 773 C CA . ILE A 1 90 ? 8.139 -13.273 -33.728 1.00 54.59 90 ILE A CA 1
ATOM 774 C C . ILE A 1 90 ? 6.687 -13.794 -33.826 1.00 54.59 90 ILE A C 1
ATOM 776 O O . ILE A 1 90 ? 6.104 -13.754 -34.901 1.00 54.59 90 ILE A O 1
ATOM 780 N N . ARG A 1 91 ? 6.049 -14.272 -32.745 1.00 51.56 91 ARG A N 1
ATOM 781 C CA . ARG A 1 91 ? 4.782 -15.038 -32.871 1.00 51.56 91 ARG A CA 1
ATOM 782 C C . ARG A 1 91 ? 3.507 -14.434 -32.273 1.00 51.56 91 ARG A C 1
ATOM 784 O O . ARG A 1 91 ? 2.477 -15.092 -32.353 1.00 51.56 91 ARG A O 1
ATOM 791 N N . ILE A 1 92 ? 3.532 -13.234 -31.685 1.00 54.09 92 ILE A N 1
ATOM 792 C CA . ILE A 1 92 ? 2.362 -12.712 -30.935 1.00 54.09 92 ILE A CA 1
ATOM 793 C C . ILE A 1 92 ? 1.708 -11.477 -31.577 1.00 54.09 92 ILE A C 1
ATOM 795 O O . ILE A 1 92 ? 0.594 -11.129 -31.204 1.00 54.09 92 ILE A O 1
ATOM 799 N N . PHE A 1 93 ? 2.309 -10.862 -32.598 1.00 40.09 93 PHE A N 1
ATOM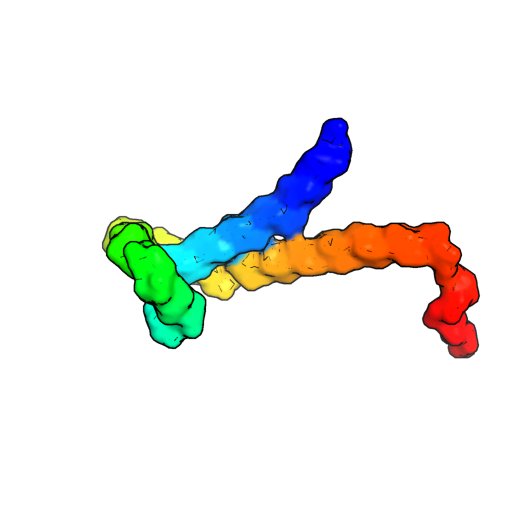 800 C CA . PHE A 1 93 ? 1.567 -9.916 -33.435 1.00 40.09 93 PHE A CA 1
ATOM 801 C C . PHE A 1 93 ? 0.950 -10.680 -34.609 1.00 40.09 93 PHE A C 1
ATOM 803 O O . PHE A 1 93 ? 1.685 -11.008 -35.543 1.00 40.09 93 PHE A O 1
ATOM 810 N N . PRO A 1 94 ? -0.366 -10.983 -34.611 1.00 41.44 94 PRO A N 1
ATOM 811 C CA . PRO A 1 94 ? -1.038 -11.155 -35.881 1.00 41.44 94 PRO A CA 1
ATOM 812 C C . PRO A 1 94 ? -0.921 -9.794 -36.568 1.00 41.44 94 PRO A C 1
ATOM 814 O O . PRO A 1 94 ? -1.419 -8.782 -36.077 1.00 41.44 94 PRO A O 1
ATOM 817 N N . THR A 1 95 ? -0.142 -9.756 -37.639 1.00 42.25 95 THR A N 1
ATOM 818 C CA . THR A 1 95 ? -0.140 -8.659 -38.598 1.00 42.25 95 THR A CA 1
ATOM 819 C C . THR A 1 95 ? -1.586 -8.453 -39.041 1.00 42.25 95 THR A C 1
ATOM 821 O 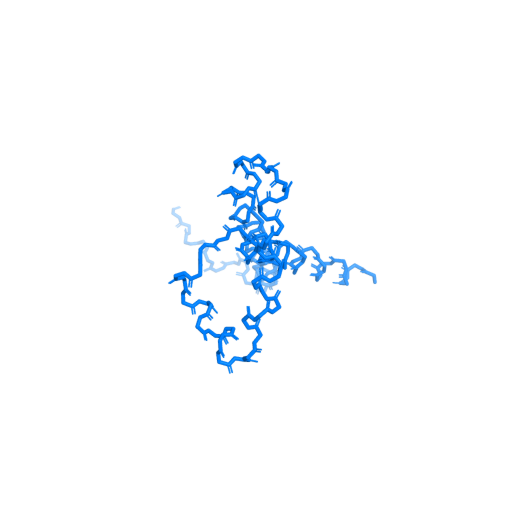O . THR A 1 95 ? -2.151 -9.350 -39.671 1.00 42.25 95 THR A O 1
ATOM 824 N N . PHE A 1 96 ? -2.191 -7.341 -38.620 1.00 43.84 96 PHE A N 1
ATOM 825 C CA . PHE A 1 96 ? -3.397 -6.817 -39.255 1.00 43.84 96 PHE A CA 1
ATOM 826 C C . PHE A 1 96 ? -3.073 -6.390 -40.685 1.00 43.84 96 PHE A C 1
ATOM 828 O O . PHE A 1 96 ? -1.936 -5.904 -40.901 1.00 43.84 96 PHE A O 1
#

Foldseek 3Di:
DVVVVLVCLQVVLQVVLVLLCLQQDDCPDPVVVVCVVVVNNVVSVVSNCVCVVDDDDCCVNPPSSVVSNCSSVVSVVVVVVVVVCVPPVPPPDPDD

Secondary structure (DSSP, 8-state):
-HHHHHHHHHHHHHHHHHHHHHHHS-TTSHHHHHHHHTT-HHHHHHHHTHHHH----HHHHHTHHHHHHHHHHHHHHHHHHHHHHHHHTTSS----